Protein AF-A0A547LL03-F1 (afdb_monomer_lite)

Foldseek 3Di:
DQDDADPPDPCRVVSNVVSCVVVVVVQLVVCVVVVHDSVVSVVVVVVVVVVVVVVVVVVVVVVVVVVVVVVCVVVVPDPVVVVVVCVVVVVD

Radius of gyration: 21.87 Å; chains: 1; bounding box: 51×23×49 Å

Secondary structure (DSSP, 8-state):
-PPPPPSS-TTHHHHHHHHHHHHHHHHHHHHHHTT--HHHHHHHHHHHHHHHHHHHHHHHHHHHHHHHHHHHHHTT--HHHHHHHHHHTT--

pLDDT: mean 88.23, std 11.73, range [51.53, 98.62]

Sequence (92 aa):
MISRPREADDDRVIDCQEAMEPGFQAIVDCMLEAGWSRGETLRSLKRLIAADNMTQKENARTETQLAIARAMMRSGKSSREATAFWRAAGAF

Structure (mmCIF, N/CA/C/O backbone):
data_AF-A0A547LL03-F1
#
_entry.id   AF-A0A547LL03-F1
#
loop_
_atom_site.group_PDB
_atom_site.id
_atom_site.type_symbol
_atom_site.label_atom_id
_atom_site.label_alt_id
_atom_site.label_comp_id
_atom_site.label_asym_id
_atom_site.label_entity_id
_atom_site.label_seq_id
_atom_site.pdbx_PDB_ins_code
_atom_site.Cartn_x
_atom_site.Cartn_y
_atom_site.Cartn_z
_atom_site.occupancy
_atom_site.B_iso_or_equiv
_atom_site.auth_seq_id
_atom_site.auth_comp_id
_atom_site.auth_asym_id
_atom_site.auth_atom_id
_atom_site.pdbx_PDB_model_num
ATOM 1 N N . MET A 1 1 ? 16.293 -9.287 0.226 1.00 68.88 1 MET A N 1
ATOM 2 C CA . MET A 1 1 ? 15.616 -9.776 1.449 1.00 68.88 1 MET A CA 1
ATOM 3 C C . MET A 1 1 ? 15.237 -8.553 2.265 1.00 68.88 1 MET A C 1
ATOM 5 O O . MET A 1 1 ? 16.096 -7.698 2.419 1.00 68.88 1 MET A O 1
ATOM 9 N N . ILE A 1 2 ? 13.978 -8.423 2.695 1.00 81.88 2 ILE A N 1
ATOM 10 C CA . ILE A 1 2 ? 13.533 -7.282 3.514 1.00 81.88 2 ILE A CA 1
ATOM 11 C C . ILE A 1 2 ? 14.015 -7.520 4.946 1.00 81.88 2 ILE A C 1
ATOM 13 O O . ILE A 1 2 ? 13.701 -8.554 5.540 1.00 81.88 2 ILE A O 1
ATOM 17 N N . SER A 1 3 ? 14.810 -6.594 5.471 1.00 82.31 3 SER A N 1
ATOM 18 C CA . SER A 1 3 ? 15.374 -6.684 6.818 1.00 82.31 3 SER A CA 1
ATOM 19 C C . SER A 1 3 ? 14.303 -6.461 7.888 1.00 82.31 3 SER A C 1
ATOM 21 O O . SER A 1 3 ? 13.364 -5.688 7.697 1.00 82.31 3 SER A O 1
ATOM 23 N N . ARG A 1 4 ? 14.442 -7.133 9.039 1.00 85.31 4 ARG A N 1
ATOM 24 C CA . ARG A 1 4 ? 13.589 -6.871 10.208 1.00 85.31 4 ARG A CA 1
ATOM 25 C C . ARG A 1 4 ? 13.891 -5.464 10.758 1.00 85.31 4 ARG A C 1
ATOM 27 O O . ARG A 1 4 ? 15.065 -5.095 10.777 1.00 85.31 4 ARG A O 1
ATOM 34 N N . PRO A 1 5 ? 12.886 -4.718 11.257 1.00 83.75 5 PRO A N 1
ATOM 35 C CA . PRO A 1 5 ? 13.128 -3.446 11.938 1.00 83.75 5 PRO A CA 1
ATOM 36 C C . PRO A 1 5 ? 14.073 -3.598 13.138 1.00 83.75 5 PRO A C 1
ATOM 38 O O . PRO A 1 5 ? 13.967 -4.586 13.874 1.00 83.75 5 PRO A O 1
ATOM 41 N N . ARG A 1 6 ? 14.943 -2.606 13.362 1.00 79.12 6 ARG A N 1
ATOM 42 C CA . ARG A 1 6 ? 15.717 -2.464 14.605 1.00 79.12 6 ARG A CA 1
ATOM 43 C C . ARG A 1 6 ? 14.788 -2.010 15.742 1.00 79.12 6 ARG A C 1
ATOM 45 O O . ARG A 1 6 ? 13.789 -1.328 15.501 1.00 79.12 6 ARG A O 1
ATOM 52 N N . GLU A 1 7 ? 15.042 -2.459 16.970 1.00 75.81 7 GLU A N 1
ATOM 53 C CA . GLU A 1 7 ? 14.202 -2.110 18.124 1.00 75.81 7 GLU A CA 1
ATOM 54 C C . GLU A 1 7 ? 14.519 -0.692 18.625 1.00 75.81 7 GLU A C 1
ATOM 56 O O . GLU A 1 7 ? 15.682 -0.365 18.822 1.00 75.81 7 GLU A O 1
ATOM 61 N N . ALA A 1 8 ? 13.467 0.108 18.854 1.00 68.19 8 ALA A N 1
ATOM 62 C CA . ALA A 1 8 ? 13.502 1.424 19.508 1.00 68.19 8 ALA A CA 1
ATOM 63 C C . ALA A 1 8 ? 14.575 2.406 18.984 1.00 68.19 8 ALA A C 1
ATOM 65 O O . ALA A 1 8 ? 15.373 2.921 19.761 1.00 68.19 8 ALA A O 1
ATOM 66 N N . ASP A 1 9 ? 14.547 2.680 17.677 1.00 73.31 9 ASP A N 1
ATOM 67 C CA . ASP A 1 9 ? 15.406 3.673 17.023 1.00 73.31 9 ASP A CA 1
ATOM 68 C C . ASP A 1 9 ? 14.585 4.881 16.532 1.00 73.31 9 ASP A C 1
ATOM 70 O O . ASP A 1 9 ? 13.467 4.714 16.023 1.00 73.31 9 ASP A O 1
ATOM 74 N N . ASP A 1 10 ? 15.148 6.083 16.667 1.00 78.38 10 ASP A N 1
ATOM 75 C CA . ASP A 1 10 ? 14.595 7.336 16.142 1.00 78.38 10 ASP A CA 1
ATOM 76 C C . ASP A 1 10 ? 14.567 7.327 14.599 1.00 78.38 10 ASP A C 1
ATOM 78 O O . ASP A 1 10 ? 13.705 7.961 13.983 1.00 78.38 10 ASP A O 1
ATOM 82 N N . ASP A 1 11 ? 15.412 6.504 13.970 1.00 87.94 11 ASP A N 1
ATOM 83 C CA . ASP A 1 11 ? 15.531 6.373 12.514 1.00 87.94 11 ASP A CA 1
ATOM 84 C C . ASP A 1 11 ? 14.619 5.294 11.903 1.00 87.94 11 ASP A C 1
ATOM 86 O O . ASP A 1 11 ? 14.726 4.953 10.724 1.00 87.94 11 ASP A O 1
ATOM 90 N N . ARG A 1 12 ? 13.632 4.779 12.650 1.00 87.44 12 ARG A N 1
ATOM 91 C CA . ARG A 1 12 ? 12.750 3.680 12.202 1.00 87.44 12 ARG A CA 1
ATOM 92 C C . ARG A 1 12 ? 12.047 3.931 10.861 1.00 87.44 12 ARG A C 1
ATOM 94 O O . ARG A 1 12 ? 11.739 2.982 10.137 1.00 87.44 12 ARG A O 1
ATOM 101 N N . VAL A 1 13 ? 11.743 5.189 10.535 1.00 88.56 13 VAL A N 1
ATOM 102 C CA . VAL A 1 13 ? 11.149 5.554 9.237 1.00 88.56 13 VAL A CA 1
ATOM 103 C C . VAL A 1 13 ? 12.157 5.367 8.105 1.00 88.56 13 VAL A C 1
ATOM 105 O O . VAL A 1 13 ? 11.788 4.817 7.069 1.00 88.56 13 VAL A O 1
ATOM 108 N N . ILE A 1 14 ? 13.406 5.785 8.314 1.00 90.38 14 ILE A N 1
ATOM 109 C CA . ILE A 1 14 ? 14.499 5.638 7.347 1.00 90.38 14 ILE A CA 1
ATOM 110 C C . ILE A 1 14 ? 14.812 4.150 7.170 1.00 90.38 14 ILE A C 1
ATOM 112 O O . ILE A 1 14 ? 14.775 3.654 6.049 1.00 90.38 14 ILE A O 1
ATOM 116 N N . ASP A 1 15 ? 14.942 3.404 8.266 1.00 90.81 15 ASP A N 1
ATOM 117 C CA . ASP A 1 15 ? 15.152 1.952 8.241 1.00 90.81 15 ASP A CA 1
ATOM 118 C C . ASP A 1 15 ? 14.049 1.211 7.470 1.00 90.81 15 ASP A C 1
ATOM 120 O O . ASP A 1 15 ? 14.310 0.274 6.712 1.00 90.81 15 ASP A O 1
ATOM 124 N N . CYS A 1 16 ? 12.791 1.626 7.645 1.00 91.19 16 CYS A N 1
ATOM 125 C CA . CYS A 1 16 ? 11.670 1.063 6.898 1.00 91.19 16 CYS A CA 1
ATOM 126 C C . CYS A 1 16 ? 11.786 1.365 5.396 1.00 91.19 16 CYS A C 1
ATOM 128 O O . CYS A 1 16 ? 11.552 0.481 4.571 1.00 91.19 16 CYS A O 1
ATOM 130 N N . GLN A 1 17 ? 12.175 2.590 5.031 1.00 92.62 17 GLN A N 1
ATOM 131 C CA . GLN A 1 17 ? 12.384 2.976 3.634 1.00 92.62 17 GLN A CA 1
ATOM 132 C C . GLN A 1 17 ? 13.511 2.165 2.990 1.00 92.62 17 GLN A C 1
ATOM 134 O O . GLN A 1 17 ? 13.300 1.589 1.922 1.00 92.62 17 GLN A O 1
ATOM 139 N N . GLU A 1 18 ? 14.659 2.054 3.655 1.00 92.69 18 GLU A N 1
ATOM 140 C CA . GLU A 1 18 ? 15.800 1.263 3.183 1.00 92.69 18 GLU A CA 1
ATOM 141 C C . GLU A 1 18 ? 15.428 -0.214 3.014 1.00 92.69 18 GLU A C 1
ATOM 143 O O . GLU A 1 18 ? 15.746 -0.839 2.002 1.00 92.69 18 GLU A O 1
ATOM 148 N N . ALA A 1 19 ? 14.681 -0.782 3.965 1.00 93.50 19 ALA A N 1
ATOM 149 C CA . ALA A 1 19 ? 14.215 -2.162 3.873 1.00 93.50 19 ALA A CA 1
ATOM 150 C C . ALA A 1 19 ? 13.217 -2.380 2.719 1.00 93.50 19 ALA A C 1
ATOM 152 O O . ALA A 1 19 ? 13.179 -3.469 2.137 1.00 93.50 19 ALA A O 1
ATOM 153 N N . MET A 1 20 ? 12.413 -1.367 2.379 1.00 94.50 20 MET A N 1
ATOM 154 C CA . MET A 1 20 ? 11.460 -1.411 1.267 1.00 94.50 20 MET A CA 1
ATOM 155 C C . MET A 1 20 ? 12.114 -1.214 -0.103 1.00 94.50 20 MET A C 1
ATOM 157 O O . MET A 1 20 ? 11.580 -1.724 -1.092 1.00 94.50 20 MET A O 1
ATOM 161 N N . GLU A 1 21 ? 13.242 -0.503 -0.189 1.00 94.62 21 GLU A N 1
ATOM 162 C CA . GLU A 1 21 ? 13.859 -0.110 -1.460 1.00 94.62 21 GLU A CA 1
ATOM 163 C C . GLU A 1 21 ? 14.104 -1.290 -2.420 1.00 94.62 21 GLU A C 1
ATOM 165 O O . GLU A 1 21 ? 13.685 -1.186 -3.576 1.00 94.62 21 GLU A O 1
ATOM 170 N N . PRO A 1 22 ? 14.649 -2.450 -1.995 1.00 95.00 22 PRO A N 1
ATOM 171 C CA . PRO A 1 22 ? 14.830 -3.587 -2.899 1.00 95.00 22 PRO A CA 1
ATOM 172 C C . PRO A 1 22 ? 13.513 -4.103 -3.494 1.00 95.00 22 PRO A C 1
ATOM 174 O O . PRO A 1 22 ? 13.452 -4.453 -4.671 1.00 95.00 22 PRO A O 1
ATOM 177 N N . GLY A 1 23 ? 12.444 -4.140 -2.692 1.00 95.25 23 GLY A N 1
ATOM 178 C CA . GLY A 1 23 ? 11.119 -4.550 -3.159 1.00 95.25 23 GLY A CA 1
ATOM 179 C C . GLY A 1 23 ? 10.502 -3.522 -4.104 1.00 95.25 23 GLY A C 1
ATOM 180 O O . GLY A 1 23 ? 9.881 -3.884 -5.101 1.00 95.25 23 GLY A O 1
ATOM 181 N N . PHE A 1 24 ? 10.717 -2.236 -3.829 1.00 95.31 24 PHE A N 1
ATOM 182 C CA . PHE A 1 24 ? 10.276 -1.157 -4.702 1.00 95.31 24 PHE A CA 1
ATOM 183 C C . PHE A 1 24 ? 10.964 -1.206 -6.071 1.00 95.31 24 PHE A C 1
ATOM 185 O O . PHE A 1 24 ? 10.275 -1.105 -7.086 1.00 95.31 24 PHE A O 1
ATOM 192 N N . GLN A 1 25 ? 12.287 -1.404 -6.118 1.00 95.94 25 GLN A N 1
ATOM 193 C CA . GLN A 1 25 ? 13.009 -1.546 -7.388 1.00 95.94 25 GLN A CA 1
ATOM 194 C C . GLN A 1 25 ? 12.499 -2.758 -8.172 1.00 95.94 25 GLN A C 1
ATOM 196 O O . GLN A 1 25 ? 12.156 -2.601 -9.337 1.00 95.94 25 GLN A O 1
ATOM 201 N N . ALA A 1 26 ? 12.303 -3.911 -7.520 1.00 97.06 26 ALA A N 1
ATOM 202 C CA . ALA A 1 26 ? 11.755 -5.100 -8.178 1.00 97.06 26 ALA A CA 1
ATOM 203 C C . ALA A 1 26 ? 10.378 -4.848 -8.820 1.00 97.06 26 ALA A C 1
ATOM 205 O O . ALA A 1 26 ? 10.138 -5.260 -9.950 1.00 97.06 26 ALA A O 1
ATOM 206 N N . ILE A 1 27 ? 9.479 -4.121 -8.143 1.00 96.88 27 ILE A N 1
ATOM 207 C CA . ILE A 1 27 ? 8.180 -3.736 -8.720 1.00 96.88 27 ILE A CA 1
ATOM 208 C C . ILE A 1 27 ? 8.375 -2.853 -9.954 1.00 96.88 27 ILE A C 1
ATOM 210 O O . ILE A 1 27 ? 7.701 -3.048 -10.965 1.00 96.88 27 ILE A O 1
ATOM 214 N N . VAL A 1 28 ? 9.263 -1.860 -9.877 1.00 97.44 28 VAL A N 1
ATOM 215 C CA . VAL A 1 28 ? 9.509 -0.952 -11.000 1.00 97.44 28 VAL A CA 1
ATOM 216 C C . VAL A 1 28 ? 10.108 -1.705 -12.184 1.00 97.44 28 VAL A C 1
ATOM 218 O O . VAL A 1 28 ? 9.616 -1.527 -13.296 1.00 97.44 28 VAL A O 1
ATOM 221 N N . ASP A 1 29 ? 11.090 -2.568 -11.949 1.00 98.12 29 ASP A N 1
ATOM 222 C CA . ASP A 1 29 ? 11.749 -3.365 -12.981 1.00 98.12 29 ASP A CA 1
ATOM 223 C C . ASP A 1 29 ? 10.758 -4.311 -13.666 1.00 98.12 29 ASP A C 1
ATOM 225 O O . ASP A 1 29 ? 10.646 -4.282 -14.890 1.00 98.12 29 ASP A O 1
ATOM 229 N N . CYS A 1 30 ? 9.922 -5.032 -12.909 1.00 98.25 30 CYS A N 1
ATOM 230 C CA . CYS A 1 30 ? 8.872 -5.879 -13.486 1.00 98.25 30 CYS A CA 1
ATOM 231 C C . CYS A 1 30 ? 7.888 -5.090 -14.366 1.00 98.25 30 CYS A C 1
ATOM 233 O O . CYS A 1 30 ? 7.428 -5.579 -15.397 1.00 98.25 30 CYS A O 1
ATOM 235 N N . MET A 1 31 ? 7.550 -3.857 -13.980 1.00 98.38 31 MET A N 1
ATOM 236 C CA . MET A 1 31 ? 6.662 -3.018 -14.787 1.00 98.38 31 MET A CA 1
ATOM 237 C C . MET A 1 31 ? 7.343 -2.535 -16.073 1.00 98.38 31 MET A C 1
ATOM 239 O O . MET A 1 31 ? 6.685 -2.470 -17.112 1.00 98.38 31 MET A O 1
ATOM 243 N N . LEU A 1 32 ? 8.643 -2.229 -16.021 1.00 98.31 32 LEU A N 1
ATOM 244 C CA . LEU A 1 32 ? 9.436 -1.880 -17.202 1.00 98.31 32 LEU A CA 1
ATOM 245 C C . LEU A 1 32 ? 9.564 -3.070 -18.162 1.00 98.31 32 LEU A C 1
ATOM 247 O O . LEU A 1 32 ? 9.374 -2.900 -19.364 1.00 98.31 32 LEU A O 1
ATOM 251 N N . GLU A 1 33 ? 9.822 -4.272 -17.645 1.00 98.50 33 GLU A N 1
ATOM 252 C CA . GLU A 1 33 ? 9.873 -5.518 -18.426 1.00 98.50 33 GLU A CA 1
ATOM 253 C C . GLU A 1 33 ? 8.536 -5.823 -19.113 1.00 98.50 33 GLU A C 1
ATOM 255 O O . GLU A 1 33 ? 8.507 -6.293 -20.249 1.00 98.50 33 GLU A O 1
ATOM 260 N N . ALA A 1 34 ? 7.422 -5.490 -18.459 1.00 98.31 34 ALA A N 1
ATOM 261 C CA . ALA A 1 34 ? 6.082 -5.583 -19.030 1.00 98.31 34 ALA A CA 1
ATOM 262 C C . ALA A 1 34 ? 5.751 -4.459 -20.039 1.00 98.31 34 ALA A C 1
ATOM 264 O O . ALA A 1 34 ? 4.653 -4.445 -20.595 1.00 98.31 34 ALA A O 1
ATOM 265 N N . GLY A 1 35 ? 6.673 -3.524 -20.287 1.00 98.44 35 GLY A N 1
ATOM 266 C CA . GLY A 1 35 ? 6.537 -2.459 -21.283 1.00 98.44 35 GLY A CA 1
ATOM 267 C C . GLY A 1 35 ? 5.881 -1.169 -20.783 1.00 98.44 35 GLY A C 1
ATOM 268 O O . GLY A 1 35 ? 5.611 -0.279 -21.589 1.00 98.44 35 GLY A O 1
ATOM 269 N N . TRP A 1 36 ? 5.632 -1.027 -19.480 1.00 98.62 36 TRP A N 1
ATOM 270 C CA . TRP A 1 36 ? 5.122 0.223 -18.909 1.00 98.62 36 TRP A CA 1
ATOM 271 C C . TRP A 1 36 ? 6.237 1.247 -18.739 1.00 98.62 36 TRP A C 1
ATOM 273 O O . TRP A 1 36 ? 7.383 0.902 -18.455 1.00 98.62 36 TRP A O 1
ATOM 283 N N . SER A 1 37 ? 5.917 2.539 -18.830 1.00 98.44 37 SER A N 1
ATOM 284 C CA . SER A 1 37 ? 6.906 3.565 -18.500 1.00 98.44 37 SER A CA 1
ATOM 285 C C . SER A 1 37 ? 7.091 3.699 -16.987 1.00 98.44 37 SER A C 1
ATOM 287 O O . SER A 1 37 ? 6.140 3.617 -16.204 1.00 98.44 37 SER A O 1
ATOM 289 N N . ARG A 1 38 ? 8.311 4.052 -16.557 1.00 97.62 38 ARG A N 1
ATOM 290 C CA . ARG A 1 38 ? 8.597 4.386 -15.147 1.00 97.62 38 ARG A CA 1
ATOM 291 C C . ARG A 1 38 ? 7.625 5.440 -14.602 1.00 97.62 38 ARG A C 1
ATOM 293 O O . ARG A 1 38 ? 7.175 5.350 -13.464 1.00 97.62 38 ARG A O 1
ATOM 300 N N . GLY A 1 39 ? 7.277 6.436 -15.420 1.00 97.88 39 GLY A N 1
ATOM 301 C CA . GLY A 1 39 ? 6.349 7.499 -15.038 1.00 97.88 39 GLY A CA 1
ATOM 302 C C . GLY A 1 39 ? 4.928 6.997 -14.769 1.00 97.88 39 GLY A C 1
ATOM 303 O O . GLY A 1 39 ? 4.292 7.458 -13.821 1.00 97.88 39 GLY A O 1
ATOM 304 N N . GLU A 1 40 ? 4.425 6.056 -15.570 1.00 98.19 40 GLU A N 1
ATOM 305 C CA . GLU A 1 40 ? 3.127 5.414 -15.334 1.00 98.19 40 GLU A CA 1
ATOM 306 C C . GLU A 1 40 ? 3.148 4.583 -14.060 1.00 98.19 40 GLU A C 1
ATOM 308 O O . GLU A 1 40 ? 2.287 4.786 -13.206 1.00 98.19 40 GLU A O 1
ATOM 313 N N . THR A 1 41 ? 4.172 3.749 -13.877 1.00 97.94 41 THR A N 1
ATOM 314 C CA . THR A 1 41 ? 4.345 2.918 -12.680 1.00 97.94 41 THR A CA 1
ATOM 315 C C . THR A 1 41 ? 4.325 3.754 -11.404 1.00 97.94 41 THR A C 1
ATOM 317 O O . THR A 1 41 ? 3.536 3.491 -10.497 1.00 97.94 41 THR A O 1
ATOM 320 N N . LEU A 1 42 ? 5.121 4.827 -11.346 1.00 97.75 42 LEU A N 1
ATOM 321 C CA . LEU A 1 42 ? 5.188 5.693 -10.166 1.00 97.75 42 LEU A CA 1
ATOM 322 C C . LEU A 1 42 ? 3.872 6.431 -9.900 1.00 97.75 42 LEU A C 1
ATOM 324 O O . LEU A 1 42 ? 3.465 6.575 -8.746 1.00 97.75 42 LEU A O 1
ATOM 328 N N . ARG A 1 43 ? 3.186 6.908 -10.946 1.00 98.38 43 ARG A N 1
ATOM 329 C CA . ARG A 1 43 ? 1.871 7.550 -10.790 1.00 98.38 43 ARG A CA 1
ATOM 330 C C . ARG A 1 43 ? 0.819 6.559 -10.301 1.00 98.38 43 ARG A C 1
ATOM 332 O O . ARG A 1 43 ? 0.008 6.924 -9.454 1.00 98.38 43 ARG A O 1
ATOM 339 N N . SER A 1 44 ? 0.828 5.335 -10.815 1.00 98.06 44 SER A N 1
ATOM 340 C CA . SER A 1 44 ? -0.094 4.277 -10.403 1.00 98.06 44 SER A CA 1
ATOM 341 C C . SER A 1 44 ? 0.148 3.860 -8.955 1.00 98.06 44 SER A C 1
ATOM 343 O O . SER A 1 44 ? -0.800 3.859 -8.175 1.00 98.06 44 SER A O 1
ATOM 345 N N . LEU A 1 45 ? 1.401 3.636 -8.544 1.00 97.50 45 LEU A N 1
ATOM 346 C CA . LEU A 1 45 ? 1.740 3.302 -7.153 1.00 97.50 45 LEU A CA 1
ATOM 347 C C . LEU A 1 45 ? 1.279 4.382 -6.166 1.00 97.50 45 LEU A C 1
ATOM 349 O O . LEU A 1 45 ? 0.658 4.061 -5.156 1.00 97.50 45 LEU A O 1
ATOM 353 N N . LYS A 1 46 ? 1.483 5.670 -6.481 1.00 97.81 46 LYS A N 1
ATOM 354 C CA . LYS A 1 46 ? 0.978 6.780 -5.648 1.00 97.81 46 LYS A CA 1
ATOM 355 C C . LYS A 1 46 ? -0.540 6.727 -5.455 1.00 97.81 46 LYS A C 1
ATOM 357 O O . LYS A 1 46 ? -1.024 6.973 -4.354 1.00 97.81 46 LYS A O 1
ATOM 362 N N . ARG A 1 47 ? -1.293 6.407 -6.513 1.00 98.38 47 ARG A N 1
ATOM 363 C CA . ARG A 1 47 ? -2.758 6.289 -6.444 1.00 98.38 47 ARG A CA 1
ATOM 364 C C . ARG A 1 47 ? -3.200 5.075 -5.635 1.00 98.38 47 ARG A C 1
ATOM 366 O O . ARG A 1 47 ? -4.145 5.197 -4.867 1.00 98.38 47 ARG A O 1
ATOM 373 N N . LEU A 1 48 ? -2.509 3.944 -5.774 1.00 98.12 48 LEU A N 1
ATOM 374 C CA . LEU A 1 48 ? -2.799 2.732 -5.003 1.00 98.12 48 LEU A CA 1
ATOM 375 C C . LEU A 1 48 ? -2.578 2.953 -3.504 1.00 98.12 48 LEU A C 1
ATOM 377 O O . LEU A 1 48 ? -3.454 2.621 -2.715 1.00 98.12 48 LEU A O 1
ATOM 381 N N . ILE A 1 49 ? -1.474 3.598 -3.118 1.00 97.50 49 ILE A N 1
ATOM 382 C CA . ILE A 1 49 ? -1.205 3.953 -1.714 1.00 97.50 49 ILE A CA 1
ATOM 383 C C . ILE A 1 49 ? -2.288 4.895 -1.173 1.00 97.50 49 ILE A C 1
ATOM 385 O O . ILE A 1 49 ? -2.781 4.710 -0.064 1.00 97.50 49 ILE A O 1
ATOM 389 N N . ALA A 1 50 ? -2.696 5.899 -1.956 1.00 98.00 50 ALA A N 1
ATOM 390 C CA . ALA A 1 50 ? -3.773 6.800 -1.551 1.00 98.00 50 ALA A CA 1
ATOM 391 C C . ALA A 1 50 ? -5.109 6.058 -1.354 1.00 98.00 50 ALA A C 1
ATOM 393 O O . ALA A 1 50 ? -5.811 6.315 -0.377 1.00 98.00 50 ALA A O 1
ATOM 394 N N . ALA A 1 51 ? -5.442 5.125 -2.250 1.00 97.94 51 ALA A N 1
ATOM 395 C CA . ALA A 1 51 ? -6.650 4.313 -2.154 1.00 97.94 51 ALA A CA 1
ATOM 396 C C . ALA A 1 51 ? -6.627 3.363 -0.944 1.00 97.94 51 ALA A C 1
ATOM 398 O O . ALA A 1 51 ? -7.635 3.250 -0.242 1.00 97.94 51 ALA A O 1
ATOM 399 N N . ASP A 1 52 ? -5.486 2.728 -0.662 1.00 98.06 52 ASP A N 1
ATOM 400 C CA . ASP A 1 52 ? -5.310 1.887 0.526 1.00 98.06 52 ASP A CA 1
ATOM 401 C C . ASP A 1 52 ? -5.486 2.709 1.808 1.00 98.06 52 ASP A C 1
ATOM 403 O O . ASP A 1 52 ? -6.319 2.372 2.646 1.00 98.06 52 ASP A O 1
ATOM 407 N N . ASN A 1 53 ? -4.837 3.874 1.901 1.00 96.81 53 ASN A N 1
ATOM 408 C CA . ASN A 1 53 ? -4.984 4.779 3.044 1.00 96.81 53 ASN A CA 1
ATOM 409 C C . ASN A 1 53 ? -6.444 5.196 3.290 1.00 96.81 53 ASN A C 1
ATOM 411 O O . ASN A 1 53 ? -6.899 5.235 4.435 1.00 96.81 53 ASN A O 1
ATOM 415 N N . MET A 1 54 ? -7.196 5.507 2.227 1.00 97.50 54 MET A N 1
ATOM 416 C CA . MET A 1 54 ? -8.626 5.818 2.341 1.00 97.50 54 MET A CA 1
ATOM 417 C C . MET A 1 54 ? -9.432 4.613 2.839 1.00 97.50 54 MET A C 1
ATOM 419 O O . MET A 1 54 ? -10.288 4.766 3.709 1.00 97.50 54 MET A O 1
ATOM 423 N N . THR A 1 55 ? -9.131 3.421 2.326 1.00 97.69 55 THR A N 1
ATOM 424 C CA . THR A 1 55 ? -9.799 2.173 2.715 1.00 97.69 55 THR A CA 1
ATOM 425 C C . THR A 1 55 ? -9.543 1.844 4.183 1.00 97.69 55 THR A C 1
ATOM 427 O O . THR A 1 55 ? -10.487 1.598 4.930 1.00 97.69 55 THR A O 1
ATOM 430 N N . GLN A 1 56 ? -8.289 1.919 4.636 1.00 96.88 56 GLN A N 1
ATOM 431 C CA . GLN A 1 56 ? -7.919 1.687 6.035 1.00 96.88 56 GLN A CA 1
ATOM 432 C C . GLN A 1 56 ? -8.633 2.659 6.979 1.00 96.88 56 GLN A C 1
ATOM 434 O O . GLN A 1 56 ? -9.150 2.258 8.021 1.00 96.88 56 GLN A O 1
ATOM 439 N N . LYS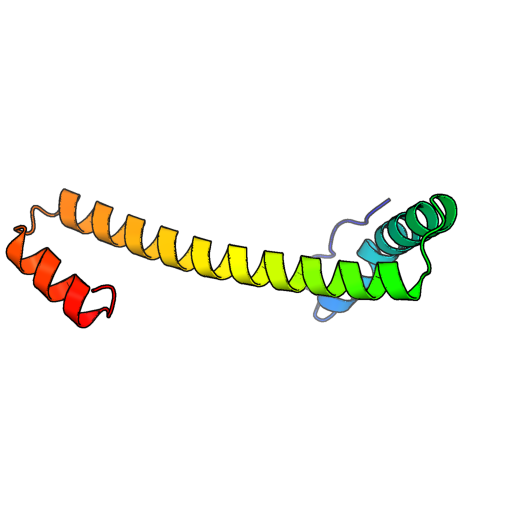 A 1 57 ? -8.730 3.937 6.593 1.00 96.62 57 LYS A N 1
ATOM 440 C CA . LYS A 1 57 ? -9.436 4.955 7.378 1.00 96.62 57 LYS A CA 1
ATOM 441 C C . LYS A 1 57 ? -10.925 4.639 7.537 1.00 96.62 57 LYS A C 1
ATOM 443 O O . LYS A 1 57 ? -11.443 4.692 8.653 1.00 96.62 57 LYS A O 1
ATOM 448 N N . GLU A 1 58 ? -11.620 4.330 6.445 1.00 95.06 58 GLU A N 1
ATOM 449 C CA . GLU A 1 58 ? -13.057 4.032 6.507 1.00 95.06 58 GLU A CA 1
ATOM 450 C C . GLU A 1 58 ? -13.342 2.687 7.188 1.00 95.06 58 GLU A C 1
ATOM 452 O O . GLU A 1 58 ? -14.328 2.571 7.922 1.00 95.06 58 GLU A O 1
ATOM 457 N N . ASN A 1 59 ? -12.452 1.701 7.049 1.00 96.50 59 ASN A N 1
ATOM 458 C CA . ASN A 1 59 ? -12.534 0.449 7.800 1.00 96.50 59 ASN A CA 1
ATOM 459 C C . ASN A 1 59 ? -12.408 0.703 9.304 1.00 96.50 59 ASN A C 1
ATOM 461 O O . ASN A 1 59 ? -13.288 0.291 10.054 1.00 96.50 59 ASN A O 1
ATOM 465 N N . ALA A 1 60 ? -11.407 1.470 9.746 1.00 96.38 60 ALA A N 1
ATOM 466 C CA . ALA A 1 60 ? -11.242 1.818 11.158 1.00 96.38 60 ALA A CA 1
ATOM 467 C C . ALA A 1 60 ? -12.466 2.566 11.723 1.00 96.38 60 ALA A C 1
ATOM 469 O O . ALA A 1 60 ? -12.912 2.310 12.848 1.00 96.38 60 ALA A O 1
ATOM 470 N N . ARG A 1 61 ? -13.069 3.463 10.929 1.00 94.50 61 ARG A N 1
ATOM 471 C CA . ARG A 1 61 ? -14.319 4.146 11.295 1.00 94.50 61 ARG A CA 1
ATOM 472 C C . ARG A 1 61 ? -15.467 3.152 11.454 1.00 94.50 61 ARG A C 1
ATOM 474 O O . ARG A 1 61 ? -16.170 3.183 12.464 1.00 94.50 61 ARG A O 1
ATOM 481 N N . THR A 1 62 ? -15.641 2.270 10.479 1.00 95.56 62 THR A N 1
ATOM 482 C CA . THR A 1 62 ? -16.710 1.264 10.466 1.00 95.56 62 THR A CA 1
ATOM 483 C C . THR A 1 62 ? -16.554 0.273 11.618 1.00 95.56 62 THR A C 1
ATOM 485 O O . THR A 1 62 ? -17.522 -0.026 12.314 1.00 95.56 62 THR A O 1
ATOM 488 N N . GLU A 1 63 ? -15.337 -0.188 11.895 1.00 96.69 63 GLU A N 1
ATOM 489 C CA . GLU A 1 63 ? -15.024 -1.065 13.025 1.00 96.69 63 GLU A CA 1
ATOM 490 C C . GLU A 1 63 ? -15.340 -0.400 14.365 1.00 96.69 63 GLU A C 1
ATOM 492 O O . GLU A 1 63 ? -15.956 -1.022 15.236 1.00 96.69 63 GLU A O 1
ATOM 497 N N . THR A 1 64 ? -15.007 0.885 14.512 1.00 95.94 64 THR A N 1
ATOM 498 C CA . THR A 1 64 ? -15.367 1.675 15.697 1.00 95.94 64 THR A CA 1
ATOM 499 C C . THR A 1 64 ? -16.884 1.729 15.879 1.00 95.94 64 THR A C 1
ATOM 501 O O . THR A 1 64 ? -17.403 1.456 16.965 1.00 95.94 64 THR A O 1
ATOM 504 N N . GLN A 1 65 ? -17.621 2.026 14.808 1.00 91.69 65 GLN A N 1
ATOM 505 C CA . GLN A 1 65 ? -19.084 2.067 14.823 1.00 91.69 65 GLN A CA 1
ATOM 506 C C . GLN A 1 65 ? -19.696 0.710 15.191 1.00 91.69 65 GLN A C 1
ATOM 508 O O . GLN A 1 65 ? -20.610 0.633 16.017 1.00 91.69 65 GLN A O 1
ATOM 513 N N . LEU A 1 66 ? -19.152 -0.369 14.634 1.00 95.69 66 LEU A N 1
ATOM 514 C CA . LEU A 1 66 ? -19.571 -1.736 14.909 1.00 95.69 66 LEU A CA 1
ATOM 515 C C . LEU A 1 66 ? -19.317 -2.117 16.374 1.00 95.69 66 LEU A C 1
ATOM 517 O O . LEU A 1 66 ? -20.168 -2.743 17.008 1.00 95.69 66 LEU A O 1
ATOM 521 N N . ALA A 1 67 ? -18.171 -1.728 16.936 1.00 95.06 67 ALA A N 1
ATOM 522 C CA . ALA A 1 67 ? -17.843 -1.959 18.339 1.00 95.06 67 ALA A CA 1
ATOM 523 C C . ALA A 1 67 ? -18.828 -1.241 19.275 1.00 95.06 67 ALA A C 1
ATOM 525 O O . ALA A 1 67 ? -19.326 -1.856 20.225 1.00 95.06 67 ALA A O 1
ATOM 526 N N . ILE A 1 68 ? -19.177 0.015 18.968 1.00 89.75 68 ILE A N 1
ATOM 527 C CA . ILE A 1 68 ? -20.175 0.791 19.717 1.00 89.75 68 ILE A CA 1
ATOM 528 C C . ILE A 1 68 ? -21.560 0.143 19.607 1.00 89.75 68 ILE A C 1
ATOM 530 O O . ILE A 1 68 ? -22.207 -0.091 20.628 1.00 89.75 68 ILE A O 1
ATOM 534 N N . ALA A 1 69 ? -22.003 -0.222 18.399 1.00 89.56 69 ALA A N 1
ATOM 535 C CA . ALA A 1 69 ? -23.273 -0.919 18.187 1.00 89.56 69 ALA A CA 1
ATOM 536 C C . ALA A 1 69 ? -23.345 -2.223 18.998 1.00 89.56 69 ALA A C 1
ATOM 538 O O . ALA A 1 69 ? -24.326 -2.476 19.701 1.00 89.56 69 ALA A O 1
ATOM 539 N N . ARG A 1 70 ? -22.272 -3.024 18.971 1.00 90.44 70 ARG A N 1
ATOM 540 C CA . ARG A 1 70 ? -22.154 -4.262 19.756 1.00 90.44 70 ARG A CA 1
ATOM 541 C C . ARG A 1 70 ? -22.220 -3.998 21.262 1.00 90.44 70 ARG A C 1
ATOM 543 O O . ARG A 1 70 ? -22.863 -4.763 21.975 1.00 90.44 70 ARG A O 1
ATOM 550 N N . ALA A 1 71 ? -21.596 -2.931 21.760 1.00 91.50 71 ALA A N 1
ATOM 551 C CA . ALA A 1 71 ? -21.680 -2.548 23.170 1.00 91.50 71 ALA A CA 1
ATOM 552 C C . ALA A 1 71 ? -23.091 -2.075 23.572 1.00 91.50 71 ALA A C 1
ATOM 554 O O . ALA A 1 71 ? -23.579 -2.438 24.643 1.00 91.50 71 ALA A O 1
ATOM 555 N N . MET A 1 72 ? -23.783 -1.329 22.706 1.00 86.00 72 MET A N 1
ATOM 556 C CA . MET A 1 72 ? -25.168 -0.907 22.945 1.00 86.00 72 MET A CA 1
ATOM 557 C C . MET A 1 72 ? -26.125 -2.098 23.015 1.00 86.00 72 MET A C 1
ATOM 559 O O . MET A 1 72 ? -26.895 -2.190 23.967 1.00 86.00 72 MET A O 1
ATOM 563 N N . MET A 1 73 ? -26.009 -3.058 22.090 1.00 84.50 73 MET A N 1
ATOM 564 C CA . MET A 1 73 ? -26.808 -4.290 22.126 1.00 84.50 73 MET A CA 1
ATOM 565 C C . MET A 1 73 ? -26.576 -5.094 23.411 1.00 84.50 73 MET A C 1
ATOM 567 O O . MET A 1 73 ? -27.534 -5.543 24.031 1.00 84.50 73 MET A O 1
ATOM 571 N N . ARG A 1 74 ? -25.318 -5.224 23.861 1.00 88.62 74 ARG A N 1
ATOM 572 C CA . ARG A 1 74 ? -24.998 -5.913 25.126 1.00 88.62 74 ARG A CA 1
ATOM 573 C C . ARG A 1 74 ? -25.527 -5.195 26.369 1.00 88.62 74 ARG A C 1
ATOM 575 O O . ARG A 1 74 ? -25.809 -5.855 27.35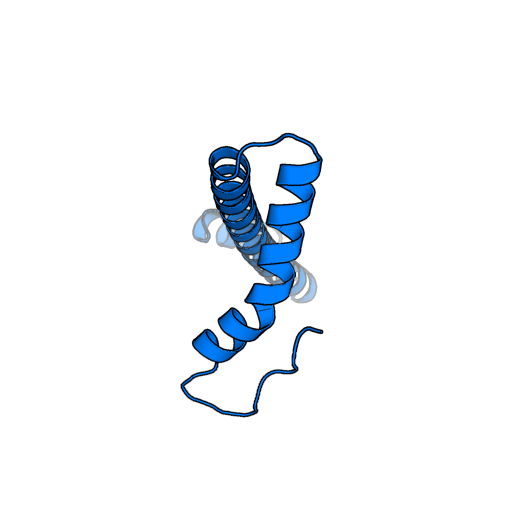8 1.00 88.62 74 ARG A O 1
ATOM 582 N N . SER A 1 75 ? -25.637 -3.867 26.336 1.00 83.00 75 SER A N 1
ATOM 583 C C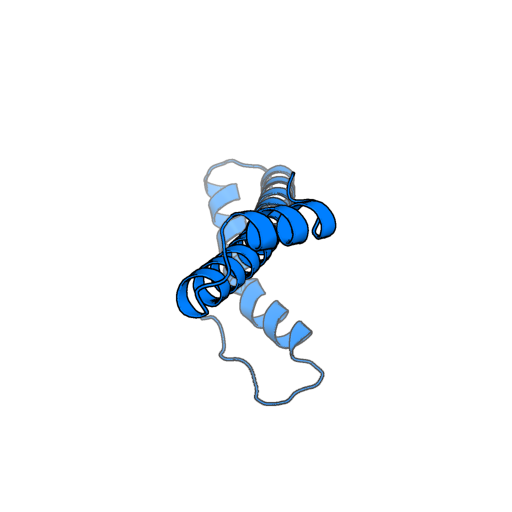A . SER A 1 75 ? -26.119 -3.071 27.477 1.00 83.00 75 SER A CA 1
ATOM 584 C C . SER A 1 75 ? -27.645 -2.961 27.561 1.00 83.00 75 SER A C 1
ATOM 586 O O . SER A 1 75 ? -28.146 -2.333 28.488 1.00 83.00 75 SER A O 1
ATOM 588 N N . GLY A 1 76 ? -28.393 -3.554 26.621 1.00 75.56 76 GLY A N 1
ATOM 589 C CA . GLY A 1 76 ? -29.860 -3.545 26.635 1.00 75.56 76 GLY A CA 1
ATOM 590 C C . GLY A 1 76 ? -30.494 -2.164 26.421 1.00 75.56 76 GLY A C 1
ATOM 591 O O . GLY A 1 76 ? -31.687 -2.004 26.678 1.00 75.56 76 GLY A O 1
ATOM 592 N N . LYS A 1 77 ? -29.726 -1.162 25.960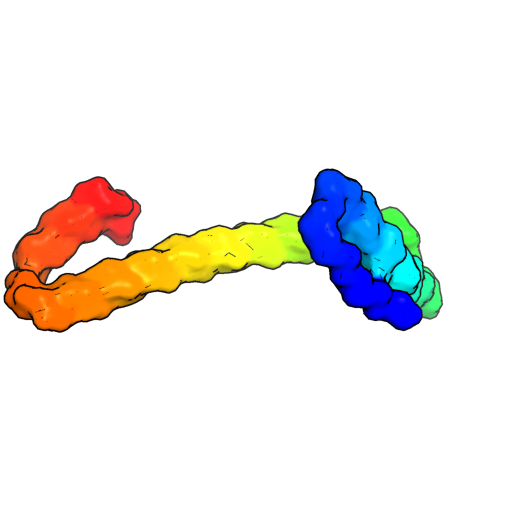 1.00 64.06 77 LYS A N 1
ATOM 593 C CA . LYS A 1 77 ? -30.235 0.192 25.685 1.00 64.06 77 LYS A CA 1
ATOM 594 C C . LYS A 1 77 ? -31.333 0.140 24.624 1.00 64.06 77 LYS A C 1
ATOM 596 O O . LYS A 1 77 ? -31.164 -0.490 23.577 1.00 64.06 77 LYS A O 1
ATOM 601 N N . SER A 1 78 ? -32.467 0.785 24.901 1.00 60.22 78 SER A N 1
ATOM 602 C CA . SER A 1 78 ? -33.649 0.692 24.039 1.00 60.22 78 SER A CA 1
ATOM 603 C C . SER A 1 78 ? -33.387 1.317 22.664 1.00 60.22 78 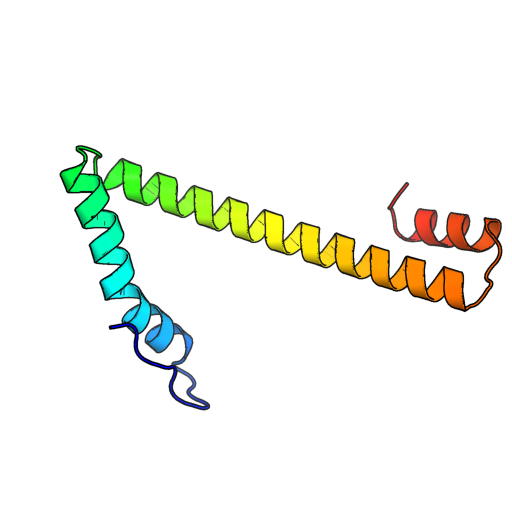SER A C 1
ATOM 605 O O . SER A 1 78 ? -32.615 2.268 22.530 1.00 60.22 78 SER A O 1
ATOM 607 N N . SER A 1 79 ? -34.077 0.819 21.633 1.00 63.47 79 SER A N 1
ATOM 608 C CA . SER A 1 79 ? -33.942 1.279 20.242 1.00 63.47 79 SER A CA 1
ATOM 609 C C . SER A 1 79 ? -34.015 2.812 20.085 1.00 63.47 79 SER A C 1
ATOM 611 O O . SER A 1 79 ? -33.301 3.363 19.253 1.00 63.47 79 SER A O 1
ATOM 613 N N . ARG A 1 80 ? -34.773 3.522 20.938 1.00 63.28 80 ARG A N 1
ATOM 614 C CA . ARG A 1 80 ? -34.891 4.994 20.912 1.00 63.28 80 ARG A CA 1
ATOM 615 C C . ARG A 1 80 ? -33.625 5.730 21.370 1.00 63.28 80 ARG A C 1
ATOM 617 O O . ARG A 1 80 ? -33.298 6.770 20.803 1.00 63.28 80 ARG A O 1
ATOM 624 N N . GLU A 1 81 ? -32.898 5.197 22.351 1.00 65.56 81 GLU A N 1
ATOM 625 C CA . GLU A 1 81 ? -31.640 5.789 22.839 1.00 65.56 81 GLU A CA 1
ATOM 626 C C . GLU A 1 81 ? -30.502 5.582 21.834 1.00 65.56 81 GLU A C 1
ATOM 628 O O . GLU A 1 81 ? -29.692 6.481 21.609 1.00 65.56 81 GLU A O 1
ATOM 633 N N . ALA A 1 82 ? -30.491 4.428 21.159 1.00 65.25 82 ALA A N 1
ATOM 634 C CA . ALA A 1 82 ? -29.557 4.152 20.074 1.00 65.25 82 ALA A CA 1
ATOM 635 C C . ALA A 1 82 ? -29.770 5.108 18.884 1.00 65.25 82 ALA A C 1
ATOM 637 O O . ALA A 1 82 ? -28.799 5.635 18.344 1.00 65.25 82 ALA A O 1
ATOM 638 N N . THR A 1 83 ? -31.021 5.397 18.499 1.00 70.44 83 THR A N 1
ATOM 639 C CA . THR A 1 83 ? -31.316 6.354 17.414 1.00 70.44 83 THR A CA 1
ATOM 640 C C . THR A 1 83 ? -30.860 7.777 17.750 1.00 70.44 83 THR A C 1
ATOM 642 O O . THR A 1 83 ? -30.308 8.460 16.887 1.00 70.44 83 THR A O 1
ATOM 645 N N . ALA A 1 84 ? -31.052 8.232 18.993 1.00 76.69 84 ALA A N 1
ATOM 646 C CA . ALA A 1 84 ? -30.603 9.555 19.430 1.00 76.69 84 ALA A CA 1
ATOM 647 C C . ALA A 1 84 ? -29.068 9.684 19.412 1.00 76.69 84 ALA A C 1
ATOM 649 O O . ALA A 1 84 ? -28.541 10.685 18.926 1.00 76.69 84 ALA A O 1
ATOM 650 N N . PHE A 1 85 ? -28.353 8.648 19.866 1.00 73.31 85 PHE A N 1
ATOM 651 C CA . PHE A 1 85 ? -26.889 8.603 19.828 1.00 73.31 85 PHE A CA 1
ATOM 652 C C . PHE A 1 85 ? -26.341 8.656 18.393 1.00 73.31 85 PHE A C 1
ATOM 654 O O . PHE A 1 85 ? -25.445 9.446 18.105 1.00 73.31 85 PHE A O 1
ATOM 661 N N . TRP A 1 86 ? -26.908 7.872 17.469 1.00 72.12 86 TRP A N 1
ATOM 662 C CA . TRP A 1 86 ? -26.451 7.851 16.074 1.00 72.12 86 TRP A CA 1
ATOM 663 C C . TRP A 1 86 ? -26.707 9.162 15.317 1.00 72.12 86 TRP A C 1
ATOM 665 O O . TRP A 1 86 ? -25.873 9.546 14.498 1.00 72.12 86 TRP A O 1
ATOM 675 N N . ARG A 1 87 ? -27.793 9.887 15.633 1.00 78.50 87 ARG A N 1
ATOM 676 C CA . ARG A 1 87 ? -28.016 11.255 15.127 1.00 78.50 87 ARG A CA 1
ATOM 677 C C . ARG A 1 87 ? -26.974 12.240 15.656 1.00 78.50 87 ARG A C 1
ATOM 679 O O . ARG A 1 87 ? -26.428 13.017 14.885 1.00 78.50 87 ARG A O 1
ATOM 686 N N . ALA A 1 88 ? -26.656 12.185 16.951 1.00 75.94 88 ALA A N 1
ATOM 687 C CA . ALA A 1 88 ? -25.623 13.041 17.540 1.00 75.94 88 ALA A CA 1
ATOM 688 C C . ALA A 1 88 ? -24.216 12.746 16.980 1.00 75.94 88 ALA A C 1
ATOM 690 O O . ALA A 1 88 ? -23.389 13.647 16.885 1.00 75.94 88 ALA A O 1
ATOM 691 N N . ALA A 1 89 ? -23.957 11.499 16.574 1.00 72.25 89 ALA A N 1
ATOM 692 C CA . ALA A 1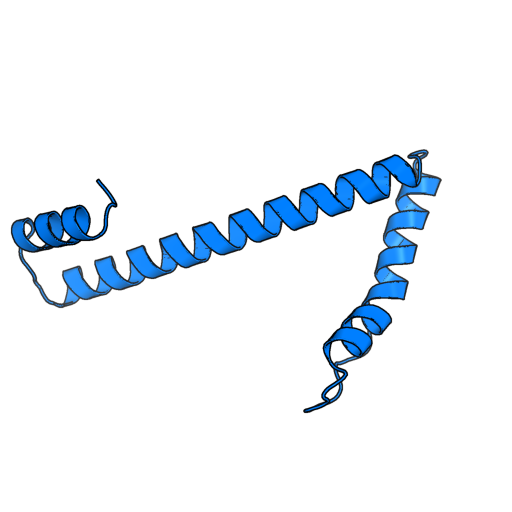 89 ? -22.699 11.066 15.966 1.00 72.25 89 ALA A CA 1
ATOM 693 C C . ALA A 1 89 ? -22.610 11.306 14.441 1.00 72.25 89 ALA A C 1
ATOM 695 O O . ALA A 1 89 ? -21.597 10.954 13.834 1.00 72.25 89 ALA A O 1
ATOM 696 N N . GLY A 1 90 ? -23.649 11.872 13.811 1.00 70.81 90 GLY A N 1
ATOM 697 C CA . GLY A 1 90 ? -23.655 12.205 12.380 1.00 70.81 90 GLY A CA 1
ATOM 698 C C . GLY A 1 90 ? -23.646 10.993 11.441 1.00 70.81 90 GLY A C 1
ATOM 699 O O . GLY A 1 90 ? -23.070 11.062 10.357 1.00 70.81 90 GLY A O 1
ATOM 700 N N . ALA A 1 91 ? -24.222 9.863 11.865 1.00 68.06 91 ALA A N 1
ATOM 701 C CA . ALA A 1 91 ? -24.346 8.659 11.034 1.00 68.06 91 ALA A CA 1
ATOM 702 C C . ALA A 1 91 ? -25.657 8.597 10.222 1.00 68.06 91 ALA A C 1
ATOM 704 O O . ALA A 1 91 ? -25.807 7.700 9.396 1.00 68.06 91 ALA A O 1
ATOM 705 N N . PHE A 1 92 ? -26.587 9.526 10.470 1.00 51.53 92 PHE A N 1
ATOM 706 C CA . PHE A 1 92 ? -27.892 9.680 9.821 1.00 51.53 92 PHE A CA 1
ATOM 707 C C . PHE A 1 92 ? -28.256 11.157 9.701 1.00 51.53 92 PHE A C 1
ATOM 709 O O . PHE A 1 92 ? -27.882 11.913 10.629 1.00 51.53 92 PHE A O 1
#